Protein AF-A0A158QL94-F1 (afdb_monomer)

Structure (mmCIF, N/CA/C/O backbone):
data_AF-A0A158QL94-F1
#
_entry.id   AF-A0A158QL94-F1
#
loop_
_atom_site.group_PDB
_atom_site.id
_atom_site.type_symbol
_atom_site.label_atom_id
_atom_site.label_alt_id
_atom_site.label_comp_id
_atom_site.label_asym_id
_atom_site.label_entity_id
_atom_site.label_seq_id
_atom_site.pdbx_PDB_ins_code
_atom_site.Cartn_x
_atom_site.Cartn_y
_atom_site.Cartn_z
_atom_site.occupancy
_atom_site.B_iso_or_equiv
_atom_site.auth_seq_id
_atom_site.auth_comp_id
_atom_site.auth_asym_id
_atom_site.auth_atom_id
_atom_site.pdbx_PDB_model_num
ATOM 1 N N . MET A 1 1 ? -14.220 11.923 17.196 1.00 53.62 1 MET A N 1
ATOM 2 C CA . MET A 1 1 ? -12.997 12.332 16.465 1.00 53.62 1 MET A CA 1
ATOM 3 C C . MET A 1 1 ? -13.320 12.423 14.977 1.00 53.62 1 MET A C 1
ATOM 5 O O . MET A 1 1 ? -13.844 11.462 14.425 1.00 53.62 1 MET A O 1
ATOM 9 N N . TYR A 1 2 ? -13.060 13.568 14.342 1.00 79.69 2 TYR A N 1
ATOM 10 C CA . TYR A 1 2 ? -13.378 13.810 12.929 1.00 79.69 2 TYR A CA 1
ATOM 11 C C . TYR A 1 2 ? -12.320 13.171 12.021 1.00 79.69 2 TYR A C 1
ATOM 13 O O . TYR A 1 2 ? -11.285 13.772 11.741 1.00 79.69 2 TYR A O 1
ATOM 21 N N . VAL A 1 3 ? -12.569 11.938 11.565 1.00 85.00 3 VAL A N 1
ATOM 22 C CA . VAL A 1 3 ? -11.619 11.163 10.739 1.00 85.00 3 VAL A CA 1
ATOM 23 C C . VAL A 1 3 ? -11.178 11.929 9.485 1.00 85.00 3 VAL A C 1
ATOM 25 O O . VAL A 1 3 ? -10.010 11.870 9.117 1.00 85.00 3 VAL A O 1
ATOM 28 N N . LEU A 1 4 ? -12.083 12.696 8.866 1.00 87.88 4 LEU A N 1
ATOM 29 C CA . LEU A 1 4 ? -11.767 13.548 7.717 1.00 87.88 4 LEU A CA 1
ATOM 30 C C . LEU A 1 4 ? -10.684 14.579 8.061 1.00 87.88 4 LEU A C 1
ATOM 32 O O . LEU A 1 4 ? -9.652 14.621 7.396 1.00 87.88 4 LEU A O 1
ATOM 36 N N . MET A 1 5 ? -10.885 15.362 9.127 1.00 87.88 5 MET A N 1
ATOM 37 C CA . MET A 1 5 ? -9.920 16.382 9.552 1.00 87.88 5 MET A CA 1
ATOM 38 C C . MET A 1 5 ? -8.583 15.762 9.959 1.00 87.88 5 MET A C 1
ATOM 40 O O . MET A 1 5 ? -7.536 16.310 9.633 1.00 87.88 5 MET A O 1
ATOM 44 N N . ALA A 1 6 ? -8.609 14.600 10.618 1.00 89.44 6 ALA A N 1
ATOM 45 C CA . ALA A 1 6 ? -7.393 13.893 11.009 1.00 89.44 6 ALA A CA 1
ATOM 46 C C . ALA A 1 6 ? -6.550 13.475 9.792 1.00 89.44 6 ALA A C 1
ATOM 48 O O . ALA A 1 6 ? -5.333 13.650 9.801 1.00 89.44 6 ALA A O 1
ATOM 49 N N . ILE A 1 7 ? -7.185 12.968 8.726 1.00 92.06 7 ILE A N 1
ATOM 50 C CA . ILE A 1 7 ? -6.478 12.617 7.487 1.00 92.06 7 ILE A CA 1
ATOM 51 C C . ILE A 1 7 ? -5.924 13.878 6.813 1.00 92.06 7 ILE A C 1
ATOM 53 O O . ILE A 1 7 ? -4.767 13.874 6.396 1.00 92.06 7 ILE A O 1
ATOM 57 N N . SER A 1 8 ? -6.707 14.957 6.729 1.00 91.06 8 SER A N 1
ATOM 58 C CA . SER A 1 8 ? -6.250 16.219 6.129 1.00 91.06 8 SER A CA 1
ATOM 59 C C . SER A 1 8 ? -5.047 16.806 6.869 1.00 91.06 8 SER A C 1
ATOM 61 O O . SER A 1 8 ? -4.041 17.124 6.239 1.00 91.06 8 SER A O 1
ATOM 63 N N . LEU A 1 9 ? -5.103 16.857 8.202 1.00 92.50 9 LEU A N 1
ATOM 64 C CA . LEU A 1 9 ? -3.996 17.332 9.030 1.00 92.50 9 LEU A CA 1
ATOM 65 C C . LEU A 1 9 ? -2.750 16.452 8.863 1.00 92.50 9 LEU A C 1
ATOM 67 O O . LEU A 1 9 ? -1.637 16.961 8.763 1.00 92.50 9 LEU A O 1
ATOM 71 N N . ALA A 1 10 ? -2.914 15.127 8.792 1.00 93.44 10 ALA A N 1
ATOM 72 C CA . ALA A 1 10 ? -1.793 14.225 8.544 1.00 93.44 10 ALA A CA 1
ATOM 73 C C . ALA A 1 10 ? -1.133 14.492 7.180 1.00 93.44 10 ALA A C 1
ATOM 75 O O . ALA A 1 10 ? 0.094 14.551 7.105 1.00 93.44 10 ALA A O 1
ATOM 76 N N . ARG A 1 11 ? -1.924 14.707 6.115 1.00 92.44 11 ARG A N 1
ATOM 77 C CA . ARG A 1 11 ? -1.403 15.057 4.778 1.00 92.44 11 ARG A CA 1
ATOM 78 C C . ARG A 1 11 ? -0.564 16.331 4.814 1.00 92.44 11 ARG A C 1
ATOM 80 O O . ARG A 1 11 ? 0.534 16.337 4.269 1.00 92.44 11 ARG A O 1
ATOM 87 N N . GLU A 1 12 ? -1.047 17.366 5.495 1.00 92.06 12 GLU A N 1
ATOM 88 C CA . GLU A 1 12 ? -0.312 18.621 5.667 1.00 92.06 12 GLU A CA 1
ATOM 89 C C . GLU A 1 12 ? 1.022 18.395 6.391 1.00 92.06 12 GLU A C 1
ATOM 91 O O . GLU A 1 12 ? 2.075 18.833 5.931 1.00 92.06 12 GLU A O 1
ATOM 96 N N . ARG A 1 13 ? 1.019 17.610 7.476 1.00 92.00 13 ARG A N 1
ATOM 97 C CA . ARG A 1 13 ? 2.248 17.279 8.213 1.00 92.00 13 ARG A CA 1
ATOM 98 C C . ARG A 1 13 ? 3.254 16.491 7.385 1.00 92.00 13 ARG A C 1
ATOM 100 O O . ARG A 1 13 ? 4.459 16.634 7.602 1.00 92.00 13 ARG A O 1
ATOM 107 N N . PHE A 1 14 ? 2.795 15.676 6.441 1.00 91.50 14 PHE A N 1
ATOM 108 C CA . PHE A 1 14 ? 3.685 14.945 5.550 1.00 91.50 14 PHE A CA 1
ATOM 109 C C . PHE A 1 14 ? 4.305 15.797 4.436 1.00 91.50 14 PHE A C 1
ATOM 111 O O . PHE A 1 14 ? 5.265 15.342 3.815 1.00 91.50 14 PHE A O 1
ATOM 118 N N . ALA A 1 15 ? 3.819 17.019 4.200 1.00 86.81 15 ALA A N 1
ATOM 119 C CA . ALA A 1 15 ? 4.405 17.938 3.223 1.00 86.81 15 ALA A CA 1
ATOM 120 C C . ALA A 1 15 ? 5.743 18.550 3.686 1.00 86.81 15 ALA A C 1
ATOM 122 O O . ALA A 1 15 ? 6.404 19.236 2.909 1.00 86.81 15 ALA A O 1
ATOM 123 N N . SER A 1 16 ? 6.167 18.296 4.932 1.00 88.50 16 SER A N 1
ATOM 124 C CA . SER A 1 16 ? 7.440 18.807 5.447 1.00 88.50 16 SER A CA 1
ATOM 125 C C . SER A 1 16 ? 8.644 18.282 4.645 1.00 88.50 16 SER A C 1
ATOM 127 O O . SER A 1 16 ? 8.776 17.066 4.465 1.00 88.50 16 SER A O 1
ATOM 129 N N . PRO A 1 17 ? 9.592 19.156 4.251 1.00 84.50 17 PRO A N 1
ATOM 130 C CA . PRO A 1 17 ? 10.808 18.756 3.541 1.00 84.50 17 PRO A CA 1
ATOM 131 C C . PRO A 1 17 ? 11.793 17.967 4.419 1.00 84.50 17 PRO A C 1
ATOM 133 O O . PRO A 1 17 ? 12.737 17.379 3.896 1.00 84.50 17 PRO A O 1
ATOM 136 N N . THR A 1 18 ? 11.584 17.936 5.740 1.00 88.81 18 THR A N 1
ATOM 137 C CA . THR A 1 18 ? 12.420 17.185 6.691 1.00 88.81 18 THR A CA 1
ATOM 138 C C . THR A 1 18 ? 12.155 15.678 6.675 1.00 88.81 18 THR A C 1
ATOM 140 O O . THR A 1 18 ? 12.939 14.906 7.229 1.00 88.81 18 THR A O 1
ATOM 143 N N . HIS A 1 19 ? 11.066 15.229 6.041 1.00 86.94 19 HIS A N 1
ATOM 144 C CA . HIS A 1 19 ? 10.748 13.807 5.939 1.00 86.94 19 HIS A CA 1
ATOM 145 C C . HIS A 1 19 ? 11.663 13.087 4.945 1.00 86.94 19 HIS A C 1
ATOM 147 O O . HIS A 1 19 ? 12.065 13.618 3.908 1.00 86.94 19 HIS A O 1
ATOM 153 N N . ARG A 1 20 ? 11.962 11.815 5.232 1.00 83.31 20 ARG A N 1
ATOM 154 C CA . ARG A 1 20 ? 12.763 10.965 4.340 1.00 83.31 20 ARG A CA 1
ATOM 155 C C . ARG A 1 20 ? 12.054 10.784 2.995 1.00 83.31 20 ARG A C 1
ATOM 157 O O . ARG A 1 20 ? 10.976 10.199 2.943 1.00 83.31 20 ARG A O 1
ATOM 164 N N . ARG A 1 21 ? 12.715 11.171 1.898 1.00 79.06 21 ARG A N 1
ATOM 165 C CA . ARG A 1 21 ? 12.182 11.049 0.523 1.00 79.06 21 ARG A CA 1
ATOM 166 C C . ARG A 1 21 ? 11.806 9.616 0.121 1.00 79.06 21 ARG A C 1
ATOM 168 O O . ARG A 1 21 ? 10.898 9.426 -0.677 1.00 79.06 21 ARG A O 1
ATOM 175 N N . ALA A 1 22 ? 12.508 8.615 0.658 1.00 82.25 22 ALA A N 1
ATOM 176 C CA . ALA A 1 22 ? 12.305 7.197 0.346 1.00 82.25 22 ALA A CA 1
ATOM 177 C C . ALA A 1 22 ? 11.451 6.448 1.390 1.00 82.25 22 ALA A C 1
ATOM 179 O O . ALA A 1 22 ? 11.508 5.223 1.461 1.00 82.25 22 ALA A O 1
ATOM 180 N N . ALA A 1 23 ? 10.673 7.159 2.211 1.00 87.62 23 ALA A N 1
ATOM 181 C CA . ALA A 1 23 ? 9.720 6.556 3.139 1.00 87.62 23 ALA A CA 1
ATOM 182 C C . ALA A 1 23 ? 8.285 6.809 2.669 1.00 87.62 23 ALA A C 1
ATOM 184 O O . ALA A 1 23 ? 7.946 7.905 2.223 1.00 87.62 23 ALA A O 1
ATOM 185 N N . ARG A 1 24 ? 7.422 5.798 2.788 1.00 89.12 24 ARG A N 1
ATOM 186 C CA . ARG A 1 24 ? 5.994 5.957 2.505 1.00 89.12 24 ARG A CA 1
ATOM 187 C C . ARG A 1 24 ? 5.308 6.597 3.697 1.00 89.12 24 ARG A C 1
ATOM 189 O O . ARG A 1 24 ? 5.552 6.240 4.848 1.00 89.12 24 ARG A O 1
ATOM 196 N N . GLN A 1 25 ? 4.410 7.522 3.396 1.00 93.06 25 GLN A N 1
ATOM 197 C CA . GLN A 1 25 ? 3.536 8.138 4.381 1.00 93.06 25 GLN A CA 1
ATOM 198 C C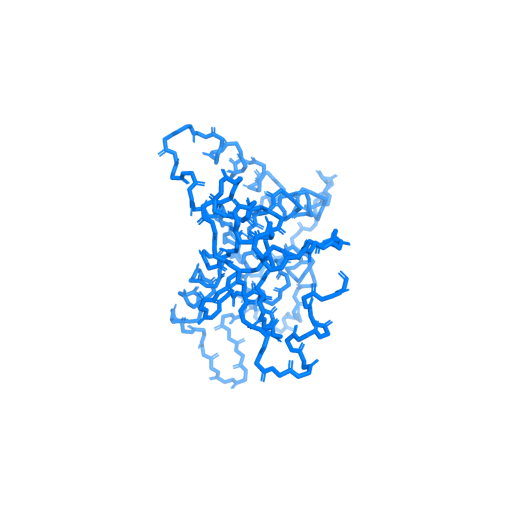 . GLN A 1 25 ? 2.499 7.102 4.824 1.00 93.06 25 GLN A C 1
ATOM 200 O O . GLN A 1 25 ? 1.806 6.514 3.988 1.00 93.06 25 GLN A O 1
ATOM 205 N N . VAL A 1 26 ? 2.397 6.863 6.131 1.00 95.44 26 VAL A N 1
ATOM 206 C CA . VAL A 1 26 ? 1.445 5.901 6.696 1.00 95.44 26 VAL A CA 1
ATOM 207 C C . VAL A 1 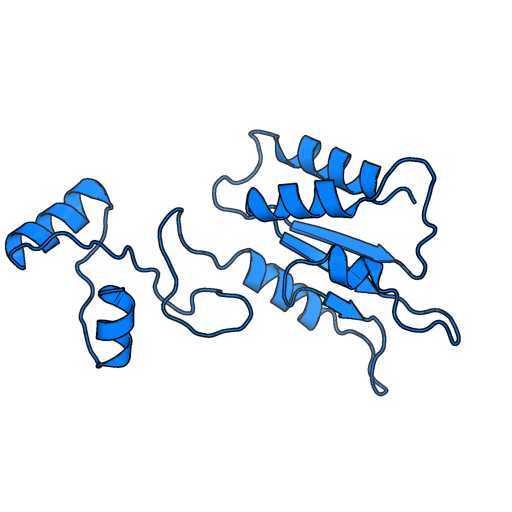26 ? 0.584 6.584 7.749 1.00 95.44 26 VAL A C 1
ATOM 209 O O . VAL A 1 26 ? 1.109 7.192 8.677 1.00 95.44 26 VAL A O 1
ATOM 212 N N . ILE A 1 27 ? -0.735 6.451 7.624 1.00 96.50 27 ILE A N 1
ATOM 213 C CA . ILE A 1 27 ? -1.707 6.882 8.635 1.00 96.50 27 ILE A CA 1
ATOM 214 C C . ILE A 1 27 ? -2.250 5.634 9.325 1.00 96.50 27 ILE A C 1
ATOM 216 O O . ILE A 1 27 ? -2.724 4.716 8.657 1.00 96.50 27 ILE A O 1
ATOM 220 N N . VAL A 1 28 ? -2.211 5.604 10.656 1.00 95.62 28 VAL A N 1
ATOM 221 C CA . VAL A 1 28 ? -2.850 4.556 11.460 1.00 95.62 28 VAL A CA 1
ATOM 222 C C . VAL A 1 28 ? -4.093 5.149 12.114 1.00 95.62 28 VAL A C 1
ATOM 224 O O . VAL A 1 28 ? -3.992 6.059 12.931 1.00 95.62 28 VAL A O 1
ATOM 227 N N . ILE A 1 29 ? -5.269 4.649 11.742 1.00 93.12 29 ILE A N 1
ATOM 228 C CA . ILE A 1 29 ? -6.555 5.066 12.307 1.00 93.12 29 ILE A CA 1
ATOM 229 C C . ILE A 1 29 ? -7.014 3.990 13.282 1.00 93.12 29 ILE A C 1
ATOM 231 O O . ILE A 1 29 ? -7.274 2.854 12.883 1.00 93.12 29 ILE A O 1
ATOM 235 N N . VAL A 1 30 ? -7.149 4.361 14.549 1.00 91.00 30 VAL A N 1
ATOM 236 C CA . VAL A 1 30 ? -7.624 3.477 15.614 1.00 91.00 30 VAL A CA 1
ATOM 237 C C . VAL A 1 30 ? -8.987 3.963 16.082 1.00 91.00 30 VAL A C 1
ATOM 239 O O . VAL A 1 30 ? -9.157 5.154 16.336 1.00 91.00 30 VAL A O 1
ATOM 242 N N . GLY A 1 31 ? -9.970 3.070 16.192 1.00 87.38 31 GLY A N 1
ATOM 243 C CA . GLY A 1 31 ? -11.277 3.467 16.710 1.00 87.38 31 GLY A CA 1
ATOM 244 C C . GLY A 1 31 ? -12.217 2.311 17.012 1.00 87.38 31 GLY A C 1
ATOM 245 O O . GLY A 1 31 ? -12.102 1.229 16.438 1.00 87.38 31 GLY A O 1
ATOM 246 N N . SER A 1 32 ? -13.150 2.558 17.931 1.00 81.44 32 SER A N 1
ATOM 247 C CA . SER A 1 32 ? -14.150 1.592 18.395 1.00 81.44 32 SER A CA 1
ATOM 248 C C . SER A 1 32 ? -15.540 1.787 17.803 1.00 81.44 32 SER A C 1
ATOM 250 O O . SER A 1 32 ? -16.321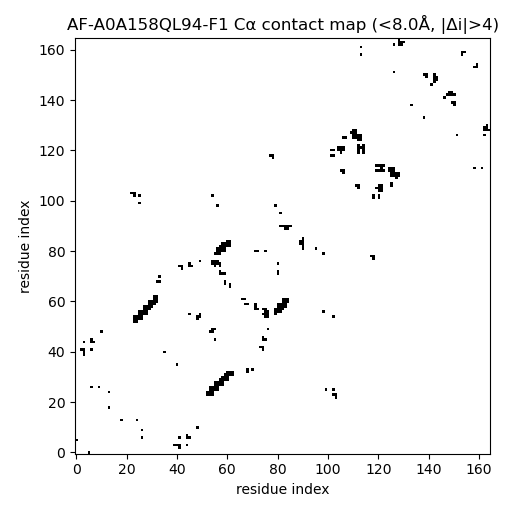 0.841 17.749 1.00 81.44 32 SER A O 1
ATOM 252 N N . THR A 1 33 ? -15.844 3.001 17.351 1.00 76.69 33 THR A N 1
ATOM 253 C CA . THR A 1 33 ? -17.114 3.403 16.744 1.00 76.69 33 THR A CA 1
ATOM 254 C C . THR A 1 33 ? -16.853 4.409 15.624 1.00 76.69 33 THR A C 1
ATOM 256 O O . THR A 1 33 ? -15.772 4.996 15.522 1.00 76.69 33 THR A O 1
ATOM 259 N N . TYR A 1 34 ? -17.841 4.602 14.751 1.00 73.88 34 TYR A N 1
ATOM 260 C CA . TYR A 1 34 ? -17.829 5.666 13.753 1.00 73.88 34 TYR A CA 1
ATOM 261 C C . TYR A 1 34 ? -19.166 6.393 13.789 1.00 73.88 34 TYR A C 1
ATOM 263 O O . TYR A 1 34 ? -20.204 5.793 13.519 1.00 73.88 34 TYR A O 1
ATOM 271 N N . ALA A 1 35 ? -19.123 7.682 14.110 1.00 68.56 35 ALA A N 1
ATOM 272 C CA . ALA A 1 35 ? -20.256 8.576 13.951 1.00 68.56 35 ALA A CA 1
ATOM 273 C C . ALA A 1 35 ? -20.098 9.298 12.611 1.00 68.56 35 ALA A C 1
ATOM 275 O O . ALA A 1 35 ? -19.145 10.059 12.423 1.00 68.56 35 ALA A O 1
ATOM 276 N N . GLN A 1 36 ? -21.005 9.027 11.672 1.00 65.50 36 GLN A N 1
ATOM 277 C CA . GLN A 1 36 ? -21.069 9.788 10.432 1.00 65.50 36 GLN A CA 1
ATOM 278 C C . GLN A 1 36 ? -21.524 11.207 10.770 1.00 65.50 36 GLN A C 1
ATOM 280 O O . GLN A 1 36 ? -22.534 11.392 11.443 1.00 65.50 36 GLN A O 1
ATOM 285 N N . THR A 1 37 ? -20.758 12.203 10.339 1.00 63.97 37 THR A N 1
ATOM 286 C CA . THR A 1 37 ? -21.086 13.609 10.574 1.00 63.97 37 THR A CA 1
ATOM 287 C C . THR A 1 37 ? -21.575 14.258 9.283 1.00 63.97 37 THR A C 1
ATOM 289 O O . THR A 1 37 ? -21.329 13.761 8.184 1.00 63.97 37 THR A O 1
ATOM 292 N N . VAL A 1 38 ? -22.243 15.405 9.421 1.00 58.66 38 VAL A N 1
ATOM 293 C CA . VAL A 1 38 ? -22.729 16.230 8.299 1.00 58.66 38 VAL A CA 1
ATOM 294 C C . VAL A 1 38 ? -21.567 16.820 7.471 1.00 58.66 38 VAL A C 1
ATOM 296 O O . VAL A 1 38 ? -21.745 17.204 6.322 1.00 58.66 38 VAL A O 1
ATOM 299 N N . TYR A 1 39 ? -20.344 16.826 8.016 1.00 57.38 39 TYR A N 1
ATOM 300 C CA . TYR A 1 39 ? -19.150 17.486 7.464 1.00 57.38 39 TYR A CA 1
ATOM 301 C C . TYR A 1 39 ? -18.386 16.689 6.384 1.00 57.38 39 TYR A C 1
ATOM 303 O O . TYR A 1 39 ? -17.257 17.038 6.039 1.00 57.38 39 TYR A O 1
ATOM 311 N N . GLY A 1 40 ? -18.995 15.646 5.817 1.00 62.69 40 GLY A N 1
ATOM 312 C CA . GLY A 1 40 ? -18.486 14.958 4.628 1.00 62.69 40 GLY A CA 1
ATOM 313 C C . GLY A 1 40 ? -17.869 13.580 4.880 1.00 62.69 40 GLY A C 1
ATOM 314 O O . GLY A 1 40 ? -17.412 13.232 5.969 1.00 62.69 40 GLY A O 1
ATOM 315 N N . GLU A 1 41 ? -17.880 12.769 3.822 1.00 78.56 41 GLU A N 1
ATOM 316 C CA . GLU A 1 41 ? -17.444 11.369 3.821 1.00 78.56 41 GLU A CA 1
ATOM 317 C 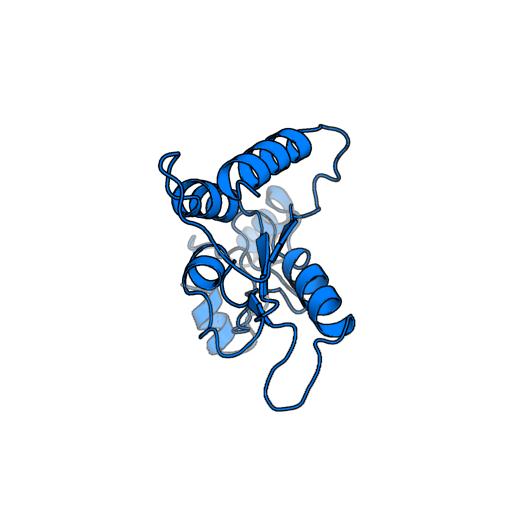C . GLU A 1 41 ? -15.889 11.301 3.750 1.00 78.56 41 GLU A C 1
ATOM 319 O O . GLU A 1 41 ? -15.300 11.714 2.740 1.00 78.56 41 GLU A O 1
ATOM 324 N N . PRO A 1 42 ? -15.179 10.789 4.785 1.00 87.44 42 PRO A N 1
ATOM 325 C CA . PRO A 1 42 ? -13.708 10.717 4.817 1.00 87.44 42 PRO A CA 1
ATOM 326 C C . PRO A 1 42 ? -13.084 9.835 3.714 1.00 87.44 42 PRO A C 1
ATOM 328 O O . PRO A 1 42 ? -11.882 9.899 3.452 1.00 87.44 42 PRO A O 1
ATOM 331 N N . THR A 1 43 ? -13.884 9.012 3.046 1.00 89.50 43 THR A N 1
ATOM 332 C CA . THR A 1 43 ? -13.514 8.106 1.961 1.00 89.50 43 THR A CA 1
ATOM 333 C C . THR A 1 43 ? -12.890 8.821 0.785 1.00 89.50 43 THR A C 1
ATOM 335 O O . THR A 1 43 ? -12.005 8.227 0.164 1.00 89.50 43 THR A O 1
ATOM 338 N N . ARG A 1 44 ? -13.331 10.036 0.435 1.00 90.06 44 ARG A N 1
ATOM 339 C CA . ARG A 1 44 ? -12.749 10.749 -0.712 1.00 90.06 44 ARG A CA 1
ATOM 340 C C . ARG A 1 44 ? -11.291 11.096 -0.427 1.00 90.06 44 ARG A C 1
ATOM 342 O O . ARG A 1 44 ? -10.406 10.668 -1.162 1.00 90.06 44 ARG A O 1
ATOM 349 N N . VAL A 1 45 ? -11.044 11.745 0.709 1.00 91.62 45 VAL A N 1
ATOM 350 C CA . VAL A 1 45 ? -9.696 12.139 1.149 1.00 91.62 45 VAL A CA 1
ATOM 351 C C . VAL A 1 45 ? -8.809 10.908 1.377 1.00 91.62 45 VAL A C 1
ATOM 353 O O . VAL A 1 45 ? -7.649 10.893 0.972 1.00 91.62 45 VAL A O 1
ATOM 356 N N . ALA A 1 46 ? -9.354 9.827 1.945 1.00 94.12 46 ALA A N 1
ATOM 357 C CA . ALA A 1 46 ? -8.632 8.563 2.087 1.00 94.12 46 ALA A CA 1
ATOM 358 C C . ALA A 1 46 ? -8.273 7.921 0.733 1.00 94.12 46 ALA A C 1
ATOM 360 O O . ALA A 1 46 ? -7.228 7.287 0.594 1.00 94.12 46 ALA A O 1
ATOM 361 N N . LYS A 1 47 ? -9.139 8.033 -0.282 1.00 93.44 47 LYS A N 1
ATOM 362 C CA . LYS A 1 47 ? -8.857 7.539 -1.638 1.00 93.44 47 LYS A CA 1
ATOM 363 C C . LYS A 1 47 ? -7.757 8.361 -2.307 1.00 93.44 47 LYS A C 1
ATOM 365 O O . LYS A 1 47 ? -6.847 7.757 -2.859 1.00 93.44 47 LYS A O 1
ATOM 370 N N . GLU A 1 48 ? -7.812 9.685 -2.206 1.00 93.12 48 GLU A N 1
ATOM 371 C CA . GLU A 1 48 ? -6.767 10.581 -2.717 1.00 93.12 48 GLU A CA 1
ATOM 372 C C . GLU A 1 48 ? -5.411 10.287 -2.069 1.00 93.12 48 GLU A C 1
ATOM 374 O O . GLU A 1 48 ? -4.452 10.003 -2.773 1.00 93.12 48 GLU A O 1
ATOM 379 N N . PHE A 1 49 ? -5.346 10.224 -0.734 1.00 94.25 49 PHE A N 1
ATOM 380 C CA . PHE A 1 49 ? -4.099 9.918 -0.028 1.00 94.25 49 PHE A CA 1
ATOM 381 C C . PHE A 1 49 ? -3.486 8.573 -0.457 1.00 94.25 49 PHE A C 1
ATOM 383 O O . PHE A 1 49 ? -2.272 8.456 -0.610 1.00 94.25 49 PHE A O 1
ATOM 390 N N . ARG A 1 50 ? -4.321 7.553 -0.702 1.00 93.00 50 ARG A N 1
ATOM 391 C CA . ARG A 1 50 ? -3.864 6.261 -1.241 1.00 93.00 50 ARG A CA 1
ATOM 392 C C . ARG A 1 50 ? -3.396 6.361 -2.693 1.00 93.00 50 ARG A C 1
ATOM 394 O O . ARG A 1 50 ? -2.423 5.705 -3.051 1.00 93.00 50 ARG A O 1
ATOM 401 N N . ALA A 1 51 ? -4.066 7.161 -3.522 1.00 89.81 51 ALA A N 1
ATOM 402 C CA . ALA A 1 51 ? -3.681 7.386 -4.916 1.00 89.81 51 ALA A CA 1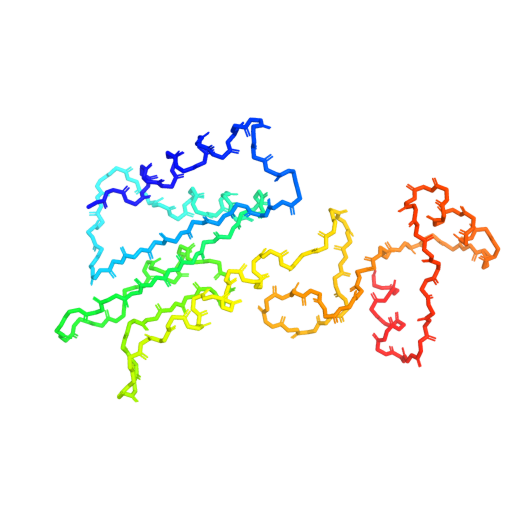
ATOM 403 C C . ALA A 1 51 ? -2.340 8.132 -5.033 1.00 89.81 51 ALA A C 1
ATOM 405 O O . ALA A 1 51 ? -1.525 7.785 -5.887 1.00 89.81 51 ALA A O 1
ATOM 406 N N . ASP A 1 52 ? -2.064 9.050 -4.104 1.00 89.31 52 ASP A N 1
ATOM 407 C CA . ASP A 1 52 ? -0.762 9.720 -3.944 1.00 89.31 52 ASP A CA 1
ATOM 408 C C . ASP A 1 52 ? 0.331 8.755 -3.437 1.00 89.31 52 ASP A C 1
ATOM 410 O O . ASP A 1 52 ? 1.519 9.079 -3.379 1.00 89.31 52 ASP A O 1
ATOM 414 N N . GLY A 1 53 ? -0.062 7.524 -3.100 1.00 88.25 53 GLY A N 1
ATOM 415 C CA . GLY A 1 53 ? 0.820 6.452 -2.683 1.00 88.25 53 GLY A CA 1
ATOM 416 C C . GLY A 1 53 ? 1.081 6.408 -1.180 1.00 88.25 53 GLY A C 1
ATOM 417 O O . GLY A 1 53 ? 2.054 5.780 -0.760 1.00 88.25 53 GLY A O 1
ATOM 418 N N . GLY A 1 54 ? 0.245 7.061 -0.374 1.00 92.62 54 GLY A N 1
ATOM 419 C CA . GLY A 1 54 ? 0.175 6.847 1.065 1.00 92.62 54 GLY A CA 1
ATOM 420 C C . GLY A 1 54 ? -0.504 5.520 1.420 1.00 92.62 54 GLY A C 1
ATOM 421 O O . GLY A 1 54 ? -1.240 4.935 0.626 1.00 92.62 54 GLY A O 1
ATOM 422 N N . THR A 1 55 ? -0.266 5.027 2.634 1.00 95.56 55 THR A N 1
ATOM 423 C CA . THR A 1 55 ? -0.917 3.817 3.164 1.00 95.56 55 THR A CA 1
ATOM 424 C C . THR A 1 55 ? -1.760 4.160 4.384 1.00 95.56 55 THR A C 1
ATOM 426 O O . THR A 1 55 ? -1.307 4.849 5.291 1.00 95.56 55 THR A O 1
ATOM 429 N N . ILE A 1 56 ? -2.987 3.653 4.438 1.00 96.94 56 ILE A N 1
ATOM 430 C CA . ILE A 1 56 ? -3.871 3.786 5.602 1.00 96.94 56 ILE A CA 1
ATOM 431 C C . ILE A 1 56 ? -4.035 2.417 6.244 1.00 96.94 56 ILE A C 1
ATOM 433 O O . ILE A 1 56 ? -4.587 1.502 5.630 1.00 96.94 56 ILE A O 1
ATOM 437 N N . ILE A 1 57 ? -3.588 2.303 7.488 1.00 96.56 57 ILE A N 1
ATOM 438 C CA . ILE A 1 57 ? -3.840 1.162 8.358 1.00 96.56 57 ILE A CA 1
ATOM 439 C C . ILE A 1 57 ? -5.026 1.510 9.243 1.00 96.56 57 ILE A C 1
ATOM 441 O O . ILE A 1 57 ? -5.087 2.595 9.812 1.00 96.56 57 ILE A O 1
ATOM 445 N N . THR A 1 58 ? -5.968 0.587 9.375 1.00 94.56 58 THR A N 1
ATOM 446 C CA . THR A 1 58 ? -7.082 0.739 10.318 1.00 94.56 58 THR A CA 1
ATOM 447 C C . THR A 1 58 ? -7.005 -0.329 11.390 1.00 94.56 58 THR A C 1
ATOM 449 O O . THR A 1 58 ? -6.682 -1.476 11.081 1.00 94.56 58 THR A O 1
ATOM 452 N N . ILE A 1 59 ? -7.300 0.039 12.634 1.00 93.00 59 ILE A N 1
ATOM 453 C CA . ILE A 1 59 ? -7.415 -0.886 13.758 1.00 93.00 59 ILE A CA 1
ATOM 454 C C . ILE A 1 59 ? -8.781 -0.677 14.407 1.00 93.00 59 ILE A C 1
ATOM 456 O O . ILE A 1 59 ? -9.022 0.331 15.071 1.00 93.00 59 ILE A O 1
ATOM 460 N N . GLU A 1 60 ? -9.683 -1.630 14.187 1.00 89.62 60 GLU A N 1
ATOM 461 C CA . GLU A 1 60 ? -11.017 -1.604 14.787 1.00 89.62 60 GLU A CA 1
ATOM 462 C C . GLU A 1 60 ? -10.968 -2.186 16.206 1.00 89.62 60 GLU A C 1
ATOM 464 O O . GLU A 1 60 ? -10.520 -3.316 16.399 1.00 89.62 60 GLU A O 1
ATOM 469 N N . TYR A 1 61 ? -11.476 -1.442 17.185 1.00 85.75 61 TYR A N 1
ATOM 470 C CA . TYR A 1 61 ? -11.636 -1.862 18.580 1.00 85.75 61 TYR A CA 1
ATOM 471 C C . TYR A 1 61 ? -13.126 -2.063 18.894 1.00 85.75 61 TYR A C 1
ATOM 473 O O . TYR A 1 61 ? -13.726 -1.203 19.534 1.00 85.75 61 TYR A O 1
ATOM 481 N N . PRO A 1 62 ? -13.768 -3.147 18.422 1.00 75.31 62 PRO A N 1
ATOM 482 C CA . PRO A 1 62 ? -15.199 -3.336 18.637 1.00 75.31 62 PRO A CA 1
ATOM 483 C C . PRO A 1 62 ? -15.519 -3.352 20.139 1.00 75.31 62 PRO A C 1
ATOM 485 O O . PRO A 1 62 ? -14.909 -4.105 20.896 1.00 75.31 62 PRO A O 1
ATOM 488 N N . GLN A 1 63 ? -16.460 -2.507 20.564 1.00 68.06 63 GLN A N 1
ATOM 489 C CA . GLN A 1 63 ? -17.020 -2.517 21.916 1.00 68.06 63 GLN A CA 1
ATOM 490 C C . GLN A 1 63 ? -18.396 -3.198 21.874 1.00 68.06 63 GLN A C 1
ATOM 492 O O . GLN A 1 63 ? -19.255 -2.813 21.081 1.00 68.06 63 GLN A O 1
ATOM 497 N N . GLY A 1 64 ? -18.609 -4.217 22.713 1.00 65.25 64 GLY A N 1
ATOM 498 C CA . GLY A 1 64 ? -19.887 -4.934 22.818 1.00 65.25 64 GLY A CA 1
ATOM 499 C C . GLY A 1 64 ? -20.249 -5.787 21.589 1.00 65.25 64 GLY A C 1
ATOM 500 O O . GLY A 1 64 ? -19.380 -6.337 20.917 1.00 65.25 64 GLY A O 1
ATOM 501 N N . THR A 1 65 ? -21.547 -5.905 21.288 1.00 56.66 65 THR A N 1
ATOM 502 C CA . THR A 1 65 ? -22.108 -6.683 20.159 1.00 56.66 65 THR A CA 1
ATOM 503 C C . THR A 1 65 ? -22.025 -5.968 18.804 1.00 56.66 65 THR A C 1
ATOM 505 O O . THR A 1 65 ? -22.552 -6.465 17.803 1.00 56.66 65 THR A O 1
ATOM 508 N N . VAL A 1 66 ? -21.378 -4.798 18.743 1.00 56.03 66 VAL A N 1
ATOM 509 C CA . VAL A 1 66 ? -21.324 -3.967 17.536 1.00 56.03 66 VAL A CA 1
ATOM 510 C C . VAL A 1 66 ? -20.624 -4.723 16.406 1.00 56.03 66 VAL A C 1
ATOM 512 O O . VAL A 1 66 ? -19.430 -5.031 16.451 1.00 56.03 66 VAL A O 1
ATOM 515 N N . LYS A 1 67 ? -21.400 -5.016 15.357 1.00 61.59 67 LYS A N 1
ATOM 516 C CA . LYS A 1 67 ? -20.916 -5.605 14.107 1.00 61.59 67 LYS A CA 1
ATOM 517 C C . LYS A 1 67 ? -19.869 -4.678 13.479 1.00 61.59 67 LYS A C 1
ATOM 519 O O . LYS A 1 67 ? -20.032 -3.462 13.477 1.00 61.59 67 LYS A O 1
ATOM 524 N N . ARG A 1 68 ? -18.807 -5.293 12.940 1.00 63.81 68 ARG A N 1
ATOM 525 C CA . ARG A 1 68 ? -17.691 -4.668 12.196 1.00 63.81 68 ARG A CA 1
ATOM 526 C C . ARG A 1 68 ? -18.117 -3.395 11.474 1.00 63.81 68 ARG A C 1
ATOM 528 O O . ARG A 1 68 ? -19.089 -3.415 10.723 1.00 63.81 68 ARG A O 1
ATOM 535 N N . ILE A 1 69 ? -17.342 -2.331 11.632 1.00 72.25 69 ILE A N 1
ATOM 536 C CA . ILE A 1 69 ? -17.727 -1.006 11.154 1.00 72.25 69 ILE A CA 1
ATOM 537 C C . ILE A 1 69 ? -17.304 -0.872 9.680 1.00 72.25 69 ILE A C 1
ATOM 539 O O . ILE A 1 69 ? -16.106 -0.765 9.392 1.00 72.25 69 ILE A O 1
ATOM 543 N N . PRO A 1 70 ? -18.245 -0.843 8.712 1.00 80.38 70 PRO A N 1
ATOM 544 C CA . PRO A 1 70 ? -17.908 -0.935 7.288 1.00 80.38 70 PRO A CA 1
ATOM 545 C C . PRO A 1 70 ? -17.000 0.193 6.784 1.00 80.38 70 PRO A C 1
ATOM 547 O O . PRO A 1 70 ? -16.239 -0.003 5.835 1.00 80.38 70 PRO A O 1
ATOM 550 N N . ILE A 1 71 ? -17.047 1.365 7.423 1.00 85.50 71 ILE A N 1
ATOM 551 C CA . ILE A 1 71 ? -16.250 2.530 7.031 1.00 85.50 71 ILE A CA 1
ATOM 552 C C . ILE A 1 71 ? -14.741 2.296 7.183 1.00 85.50 71 ILE A C 1
ATOM 554 O O . ILE A 1 71 ? -13.989 2.695 6.299 1.00 85.50 71 ILE A O 1
ATOM 558 N N . PHE A 1 72 ? -14.273 1.564 8.203 1.00 88.00 72 PHE A N 1
ATOM 559 C CA . PHE A 1 72 ? -12.839 1.294 8.374 1.00 88.00 72 PHE A CA 1
ATOM 560 C C . PHE A 1 72 ? -12.299 0.469 7.205 1.00 88.00 72 PHE A C 1
ATOM 562 O O . PHE A 1 72 ? -11.217 0.750 6.697 1.00 88.00 72 PHE A O 1
ATOM 569 N N . LYS A 1 73 ? -13.095 -0.470 6.676 1.00 88.94 73 LYS A N 1
ATOM 570 C CA . LYS A 1 73 ? -12.746 -1.200 5.449 1.00 88.94 73 LYS A CA 1
ATOM 571 C C . LYS A 1 73 ? -12.624 -0.272 4.236 1.00 88.94 73 LYS A C 1
ATOM 573 O O . LYS A 1 73 ? -11.749 -0.497 3.406 1.00 88.94 73 LYS A O 1
ATOM 578 N N . LYS A 1 74 ? -13.484 0.744 4.115 1.00 90.75 74 LYS A N 1
ATOM 579 C CA . LYS A 1 74 ? -13.444 1.704 2.997 1.00 90.75 74 LYS A CA 1
ATOM 580 C C . LYS A 1 74 ? -12.239 2.651 3.084 1.00 90.75 74 LYS A C 1
ATOM 582 O O . LYS A 1 74 ? -11.658 2.992 2.050 1.00 90.75 74 LYS A O 1
ATOM 587 N N . LEU A 1 75 ? -11.862 3.043 4.302 1.00 92.75 75 LEU A N 1
ATOM 588 C CA . LEU A 1 75 ? -10.726 3.928 4.576 1.00 92.75 75 LEU A CA 1
ATOM 589 C C . LEU A 1 75 ? -9.377 3.224 4.415 1.00 92.75 75 LEU A C 1
ATOM 591 O O . LEU A 1 75 ? -8.449 3.798 3.847 1.00 92.75 75 LEU A O 1
ATOM 595 N N . ALA A 1 76 ? -9.269 1.986 4.898 1.00 94.50 76 ALA A N 1
ATOM 596 C CA . ALA A 1 76 ? -8.027 1.227 4.871 1.00 94.50 76 ALA A CA 1
ATOM 597 C C . ALA A 1 76 ? -7.480 1.061 3.452 1.00 94.50 76 ALA A C 1
ATOM 599 O O . ALA A 1 76 ? -8.217 0.909 2.474 1.00 94.50 76 ALA A O 1
ATOM 600 N N . SER A 1 77 ? -6.159 1.007 3.333 1.00 94.88 77 SER A N 1
ATOM 601 C CA . SER A 1 77 ? -5.536 0.462 2.129 1.00 94.88 77 SER A CA 1
ATOM 602 C C . SER A 1 77 ? -5.879 -1.027 1.987 1.00 94.88 77 SER A C 1
ATOM 604 O O . SER A 1 77 ? -6.112 -1.701 2.999 1.00 94.88 77 SER A O 1
ATOM 606 N N . PRO A 1 78 ? -5.941 -1.565 0.756 1.00 92.31 78 PRO A N 1
ATOM 607 C CA . PRO A 1 78 ? -6.232 -2.980 0.543 1.00 92.31 78 PRO A CA 1
ATOM 608 C C . PRO A 1 78 ? -5.317 -3.869 1.395 1.00 92.31 78 PRO A C 1
ATOM 610 O O . PRO A 1 78 ? -4.104 -3.733 1.338 1.00 92.31 78 PRO A O 1
ATOM 613 N N . ASN A 1 79 ? -5.891 -4.771 2.196 1.00 92.81 79 ASN A N 1
ATOM 614 C CA . ASN A 1 79 ? -5.157 -5.671 3.104 1.00 92.81 79 ASN A CA 1
ATOM 615 C C . ASN A 1 79 ? -4.442 -5.010 4.307 1.00 92.81 79 ASN A C 1
ATOM 617 O O . ASN A 1 79 ? -3.676 -5.687 4.993 1.00 92.81 79 ASN A O 1
ATOM 621 N N . TYR A 1 80 ? -4.751 -3.746 4.628 1.00 95.06 80 TYR A N 1
ATOM 622 C CA . TYR A 1 80 ? -4.227 -3.010 5.796 1.00 95.06 80 TYR A CA 1
ATOM 623 C C . TYR A 1 80 ? -5.276 -2.777 6.900 1.00 95.06 80 TYR A C 1
ATOM 625 O O . TYR A 1 80 ? -5.258 -1.775 7.615 1.00 95.06 80 TYR A O 1
ATOM 633 N N . ARG A 1 81 ? -6.230 -3.699 7.037 1.00 93.06 81 ARG A N 1
ATOM 634 C CA . ARG A 1 81 ? -7.269 -3.644 8.073 1.00 93.06 81 ARG A CA 1
ATOM 635 C C . ARG A 1 81 ? -6.984 -4.660 9.168 1.00 93.06 81 ARG A C 1
ATOM 637 O O . ARG A 1 81 ? -6.940 -5.860 8.897 1.00 93.06 81 ARG A O 1
ATOM 644 N N . LEU A 1 82 ? -6.859 -4.170 10.391 1.00 92.69 82 LEU A N 1
ATOM 645 C CA . LEU A 1 82 ? -6.688 -4.939 11.614 1.00 92.69 82 LEU A CA 1
ATOM 646 C C . LEU A 1 82 ? -7.924 -4.787 12.499 1.00 92.69 82 LEU A C 1
ATOM 648 O O . LEU A 1 82 ? -8.701 -3.840 12.383 1.00 92.69 82 LEU A O 1
ATOM 652 N N . VAL A 1 83 ? -8.104 -5.751 13.390 1.00 89.56 83 VAL A N 1
ATOM 653 C CA . VAL A 1 83 ? -9.133 -5.722 14.428 1.00 89.56 83 VAL A CA 1
ATOM 654 C C . VAL A 1 83 ? -8.459 -6.117 15.737 1.00 89.56 83 VAL A C 1
ATOM 656 O O . VAL A 1 83 ? -7.633 -7.026 15.733 1.00 89.56 83 VAL A O 1
ATOM 659 N N . ASN A 1 84 ? 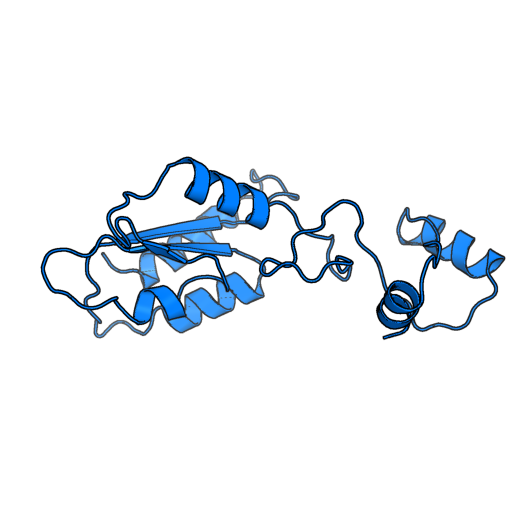-8.774 -5.427 16.831 1.00 86.62 84 ASN A N 1
ATOM 660 C CA . ASN A 1 84 ? -8.115 -5.619 18.123 1.00 86.62 84 ASN A CA 1
ATOM 661 C C . ASN A 1 84 ? -8.396 -6.994 18.740 1.00 86.62 84 ASN A C 1
ATOM 663 O O . ASN A 1 84 ? -7.606 -7.501 19.529 1.00 86.62 84 ASN A O 1
ATOM 667 N N . TYR A 1 85 ? -9.529 -7.593 18.387 1.00 84.50 85 TYR A N 1
ATOM 668 C CA . TYR A 1 85 ? -9.901 -8.919 18.841 1.00 84.50 85 TYR A CA 1
ATOM 669 C C . TYR A 1 85 ? -10.626 -9.667 17.727 1.00 84.50 85 TYR A C 1
ATOM 671 O O . TYR A 1 85 ? -11.545 -9.130 17.098 1.00 84.50 85 TYR A O 1
ATOM 679 N N . ARG A 1 86 ? -10.193 -10.896 17.451 1.00 78.06 86 ARG A N 1
ATOM 680 C CA . ARG A 1 86 ? -10.805 -11.779 16.456 1.00 78.06 86 ARG A CA 1
ATOM 681 C C . ARG A 1 86 ? -10.591 -13.230 16.851 1.00 78.06 86 ARG A C 1
ATOM 683 O O . ARG A 1 86 ? -9.471 -13.609 17.169 1.00 78.06 86 ARG A O 1
ATOM 690 N N . ASP A 1 87 ? -11.653 -14.029 16.762 1.00 78.06 87 ASP A N 1
ATOM 691 C CA . ASP A 1 87 ? -11.606 -15.490 16.897 1.00 78.06 87 ASP A CA 1
ATOM 692 C C . ASP A 1 87 ? -10.844 -15.943 18.161 1.00 78.06 87 ASP A C 1
ATOM 694 O O . ASP A 1 87 ? -9.958 -16.794 18.108 1.00 78.06 87 ASP A O 1
ATOM 698 N N . GLY A 1 88 ? -11.127 -15.302 19.301 1.00 76.25 88 GLY A N 1
ATOM 699 C CA . GLY A 1 88 ? -10.489 -15.629 20.581 1.00 76.25 88 GLY A CA 1
ATOM 700 C C . GLY A 1 88 ? -9.128 -14.966 20.832 1.00 76.25 88 GLY A C 1
ATOM 701 O O . GLY A 1 88 ? -8.571 -15.124 21.915 1.00 76.25 88 GLY A O 1
ATOM 702 N N . LYS A 1 89 ? -8.569 -14.232 19.860 1.00 82.81 89 LYS A N 1
ATOM 703 C CA . LYS A 1 89 ? -7.193 -13.711 19.905 1.00 82.81 89 LYS A CA 1
ATOM 704 C C . LYS A 1 89 ? -7.150 -12.187 19.879 1.00 82.81 89 LYS A C 1
ATOM 706 O O . LYS A 1 89 ? -7.822 -11.549 19.068 1.00 82.81 89 LYS A O 1
ATOM 711 N N . GLN A 1 90 ? -6.313 -11.618 20.745 1.00 88.38 90 GLN A N 1
ATOM 712 C CA . GLN A 1 90 ? -5.973 -10.196 20.727 1.00 88.38 90 GLN A CA 1
ATOM 713 C C . GLN A 1 90 ? -4.987 -9.876 19.598 1.00 88.38 90 GLN A C 1
ATOM 715 O O . GLN A 1 90 ? -4.142 -10.700 19.239 1.00 88.38 90 GLN A O 1
ATOM 720 N N . LEU A 1 91 ? -5.085 -8.658 19.065 1.00 89.75 91 LEU A N 1
ATOM 721 C CA . LEU A 1 91 ? -4.144 -8.117 18.095 1.00 89.75 91 LEU A CA 1
ATOM 722 C C . LEU A 1 91 ? -2.745 -8.072 18.700 1.00 89.75 91 LEU A C 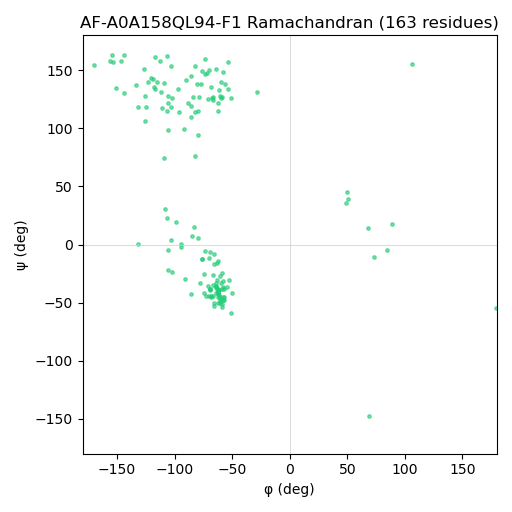1
ATOM 724 O O . LEU A 1 91 ? -2.518 -7.456 19.741 1.00 89.75 91 LEU A O 1
ATOM 728 N N . ARG A 1 92 ? -1.779 -8.671 18.008 1.00 91.31 92 ARG A N 1
ATOM 729 C CA . ARG A 1 92 ? -0.379 -8.615 18.434 1.00 91.31 92 ARG A CA 1
ATOM 730 C C . ARG A 1 92 ? 0.305 -7.408 17.813 1.00 91.31 92 ARG A C 1
ATOM 732 O O . ARG A 1 92 ? 0.141 -7.136 16.624 1.00 91.31 92 ARG A O 1
ATOM 739 N N . ALA A 1 93 ? 1.185 -6.751 18.571 1.00 90.81 93 ALA A N 1
ATOM 740 C CA . ALA A 1 93 ? 2.009 -5.647 18.065 1.00 90.81 93 ALA A CA 1
ATOM 741 C C . ALA A 1 93 ? 2.792 -6.025 16.788 1.00 90.81 93 ALA A C 1
ATOM 743 O O . ALA A 1 93 ? 3.010 -5.194 15.905 1.00 90.81 93 ALA A O 1
ATOM 744 N N . GLN A 1 94 ? 3.158 -7.306 16.650 1.00 94.25 94 GLN A N 1
ATOM 745 C CA . GLN A 1 94 ? 3.819 -7.840 15.460 1.00 94.25 94 GLN A CA 1
ATOM 746 C C . GLN A 1 94 ? 2.991 -7.682 14.176 1.00 94.25 94 GLN A C 1
ATOM 748 O O . GLN A 1 94 ? 3.580 -7.481 13.118 1.00 94.25 94 GLN A O 1
ATOM 753 N N . GLU A 1 95 ? 1.661 -7.741 14.243 1.00 93.56 95 GLU A N 1
ATOM 754 C CA . GLU A 1 95 ? 0.797 -7.615 13.063 1.00 93.56 95 GLU A CA 1
ATOM 755 C C . GLU A 1 95 ? 0.809 -6.182 12.523 1.00 93.56 95 GLU A C 1
ATOM 757 O O . GLU A 1 95 ? 0.996 -5.973 11.323 1.00 93.56 95 GLU A O 1
ATOM 762 N N . LEU A 1 96 ? 0.717 -5.183 13.409 1.00 94.75 96 LEU A N 1
ATOM 763 C CA . LEU A 1 96 ? 0.883 -3.778 13.031 1.00 94.75 96 LEU A CA 1
ATOM 764 C C . LEU A 1 96 ? 2.294 -3.514 12.494 1.00 94.75 96 LEU A C 1
ATOM 766 O O . LEU A 1 96 ? 2.444 -2.897 11.439 1.00 94.75 96 LEU A O 1
ATOM 770 N N . ARG A 1 97 ? 3.327 -4.032 13.174 1.00 95.19 97 ARG A N 1
ATOM 771 C CA . ARG A 1 97 ? 4.721 -3.918 12.719 1.00 95.19 97 ARG A CA 1
ATOM 772 C C . ARG A 1 97 ? 4.896 -4.496 11.315 1.00 95.19 97 ARG A C 1
ATOM 774 O O . ARG A 1 97 ? 5.506 -3.856 10.467 1.00 95.19 97 ARG A O 1
ATOM 781 N N . GLN A 1 98 ? 4.325 -5.668 11.045 1.00 94.25 98 GLN A N 1
ATOM 782 C CA . GLN A 1 98 ? 4.400 -6.301 9.732 1.00 94.25 98 GLN A CA 1
ATOM 783 C C . GLN A 1 98 ? 3.733 -5.444 8.653 1.00 94.25 98 GLN A C 1
ATOM 785 O O . GLN A 1 98 ? 4.299 -5.293 7.573 1.00 94.25 98 GLN A O 1
ATOM 790 N N . LEU A 1 99 ? 2.572 -4.846 8.935 1.00 94.75 99 LEU A N 1
ATOM 791 C CA . LEU A 1 99 ? 1.928 -3.929 7.996 1.00 94.75 99 LEU A CA 1
ATOM 792 C C . LEU A 1 99 ? 2.768 -2.670 7.748 1.00 94.75 99 LEU A C 1
ATOM 794 O O . LEU A 1 99 ? 2.921 -2.268 6.599 1.00 94.75 99 LEU A O 1
ATOM 798 N N . LEU A 1 100 ? 3.371 -2.083 8.781 1.00 94.38 100 LEU A N 1
ATOM 799 C CA . LEU A 1 100 ? 4.274 -0.937 8.623 1.00 94.38 100 LEU A CA 1
ATOM 800 C C . LEU A 1 100 ? 5.502 -1.282 7.765 1.00 94.38 100 LEU A C 1
ATOM 802 O O . LEU A 1 100 ? 5.897 -0.481 6.914 1.00 94.38 100 LEU A O 1
ATOM 806 N N . CYS A 1 101 ? 6.062 -2.486 7.930 1.00 92.19 101 CYS A N 1
ATOM 807 C CA . CYS A 1 101 ? 7.119 -2.999 7.059 1.00 92.19 101 CYS A CA 1
ATOM 808 C C . CYS A 1 101 ? 6.618 -3.141 5.619 1.00 92.19 101 CYS A C 1
ATOM 810 O O . CYS A 1 101 ? 7.232 -2.604 4.706 1.00 92.19 101 CYS A O 1
ATOM 812 N N . LYS A 1 102 ? 5.466 -3.793 5.409 1.00 91.62 102 LYS A N 1
ATOM 813 C CA . LYS A 1 102 ? 4.882 -3.967 4.071 1.00 91.62 102 LYS A CA 1
ATOM 814 C C . LYS A 1 102 ? 4.595 -2.634 3.382 1.00 91.62 102 LYS A C 1
ATOM 816 O O . LYS A 1 102 ? 4.838 -2.526 2.193 1.00 91.62 102 LYS A O 1
ATOM 821 N N . ALA A 1 103 ? 4.131 -1.620 4.113 1.00 92.12 103 ALA A N 1
ATOM 822 C CA . ALA A 1 103 ? 3.889 -0.279 3.575 1.00 92.12 103 ALA A CA 1
ATOM 823 C C . ALA A 1 103 ? 5.171 0.421 3.090 1.00 92.12 103 ALA A C 1
ATOM 825 O O . ALA A 1 103 ? 5.130 1.173 2.122 1.00 92.12 103 ALA A O 1
ATOM 826 N N . ASN A 1 104 ? 6.310 0.173 3.746 1.00 89.44 104 ASN A N 1
ATOM 827 C CA . ASN A 1 104 ? 7.605 0.753 3.375 1.00 89.44 104 ASN A CA 1
ATOM 828 C C . ASN A 1 104 ? 8.455 -0.147 2.464 1.00 89.44 104 ASN A C 1
ATOM 830 O O . ASN A 1 104 ? 9.508 0.283 2.003 1.00 89.44 104 ASN A O 1
ATOM 834 N N . CYS A 1 105 ? 7.990 -1.352 2.137 1.00 89.06 105 CYS A N 1
ATOM 835 C CA . CYS A 1 105 ? 8.549 -2.170 1.068 1.00 89.06 105 CYS A CA 1
ATOM 836 C C . CYS A 1 105 ? 7.789 -1.866 -0.227 1.00 89.06 105 CYS A C 1
ATOM 838 O O . CYS A 1 105 ? 6.698 -2.387 -0.444 1.00 89.06 105 CYS A O 1
ATOM 840 N N . PHE A 1 106 ? 8.354 -1.028 -1.094 1.00 87.19 106 PHE A N 1
ATOM 841 C CA . PHE A 1 106 ? 7.724 -0.625 -2.353 1.00 87.19 106 PHE A CA 1
ATOM 842 C C . PHE A 1 106 ? 8.767 -0.392 -3.447 1.00 87.19 106 PHE A C 1
ATOM 844 O O . PHE A 1 106 ? 9.931 -0.109 -3.173 1.00 87.19 106 PHE A O 1
ATOM 851 N N . CYS A 1 107 ? 8.328 -0.476 -4.699 1.00 87.50 107 CYS A N 1
ATOM 852 C CA . CYS A 1 107 ? 9.163 -0.168 -5.851 1.00 87.50 107 CYS A CA 1
ATOM 853 C C . CYS A 1 107 ? 9.216 1.338 -6.137 1.00 87.50 107 CYS A C 1
ATOM 855 O O . CYS A 1 107 ? 8.270 2.079 -5.845 1.00 87.50 107 CYS A O 1
ATOM 857 N N . LYS A 1 108 ? 10.314 1.793 -6.758 1.00 85.44 108 LYS A N 1
ATOM 858 C CA . LYS A 1 108 ? 10.412 3.151 -7.317 1.00 85.44 108 LYS A CA 1
ATOM 859 C C . LYS A 1 108 ? 9.232 3.416 -8.266 1.00 85.44 108 LYS A C 1
ATOM 861 O O . LYS A 1 108 ? 8.626 2.498 -8.814 1.00 85.44 108 LYS A O 1
ATOM 866 N N . ARG A 1 109 ? 8.887 4.685 -8.488 1.00 82.75 109 ARG A N 1
ATOM 867 C CA . ARG A 1 109 ? 7.772 5.058 -9.377 1.00 82.75 109 ARG A CA 1
ATOM 868 C C . ARG A 1 109 ? 7.943 4.416 -10.765 1.00 82.75 109 ARG A C 1
ATOM 870 O O . ARG A 1 109 ? 9.024 4.520 -11.330 1.00 82.75 109 ARG A O 1
ATOM 877 N N . LYS A 1 110 ? 6.872 3.821 -11.312 1.00 85.06 110 LYS A N 1
ATOM 878 C CA . LYS A 1 110 ? 6.816 3.039 -12.575 1.00 85.06 110 LYS A CA 1
ATOM 879 C C . LYS A 1 110 ? 7.449 1.645 -12.531 1.00 85.06 110 LYS A C 1
ATOM 881 O O . LYS A 1 110 ? 7.230 0.872 -13.455 1.00 85.06 110 LYS A O 1
ATOM 886 N N . TRP A 1 111 ? 8.182 1.315 -11.476 1.00 89.06 111 TRP A N 1
ATOM 887 C CA . TRP A 1 111 ? 8.687 -0.033 -11.278 1.00 89.06 111 TRP A CA 1
ATOM 888 C C . TRP A 1 111 ? 7.628 -0.875 -10.573 1.00 89.06 111 TRP A C 1
ATOM 890 O O . TRP A 1 111 ? 6.896 -0.382 -9.711 1.00 89.06 111 TRP A O 1
ATOM 900 N N . VAL A 1 112 ? 7.561 -2.149 -10.929 1.00 88.62 112 VAL A N 1
ATOM 901 C CA . VAL A 1 112 ? 6.574 -3.100 -10.427 1.00 88.62 112 VAL A CA 1
ATOM 902 C C . VAL A 1 112 ? 7.271 -4.302 -9.791 1.00 88.62 112 VAL A C 1
ATOM 904 O O . VAL A 1 112 ? 8.285 -4.773 -10.303 1.00 88.62 112 VAL A O 1
ATOM 907 N N . PRO A 1 113 ? 6.770 -4.810 -8.659 1.00 89.00 113 PRO A N 1
ATOM 908 C CA . PRO A 1 113 ? 7.336 -5.991 -8.031 1.00 89.00 113 PRO A CA 1
ATOM 909 C C . PRO A 1 113 ? 6.900 -7.250 -8.787 1.00 89.00 113 PRO A C 1
ATOM 911 O O . PRO A 1 113 ? 5.724 -7.400 -9.121 1.00 89.00 113 PRO A O 1
ATOM 914 N N . TYR A 1 114 ? 7.815 -8.200 -8.984 1.00 84.75 114 TYR A N 1
ATOM 915 C CA . TYR A 1 114 ? 7.445 -9.547 -9.429 1.00 84.75 114 TYR A CA 1
ATOM 916 C C . TYR A 1 114 ? 7.004 -10.379 -8.223 1.00 84.75 114 TYR A C 1
ATOM 918 O O . TYR A 1 114 ? 7.750 -11.182 -7.669 1.00 84.75 114 TYR A O 1
ATOM 926 N N . ASN A 1 115 ? 5.790 -10.136 -7.735 1.00 78.56 115 ASN A N 1
ATOM 927 C CA . ASN A 1 115 ? 5.129 -11.060 -6.824 1.00 78.56 115 ASN A CA 1
ATOM 928 C C . ASN A 1 115 ? 3.610 -10.921 -6.890 1.00 78.56 115 ASN A C 1
ATOM 930 O O . ASN A 1 115 ? 3.067 -9.935 -7.377 1.00 78.56 115 ASN A O 1
ATOM 934 N N . LYS A 1 116 ? 2.936 -11.948 -6.376 1.00 68.25 116 LYS A N 1
ATOM 935 C CA . LYS A 1 116 ? 1.477 -12.008 -6.237 1.00 68.25 116 LYS A CA 1
ATOM 936 C C . LYS A 1 116 ? 1.046 -11.852 -4.779 1.00 68.25 116 LYS A C 1
ATOM 938 O O . LYS A 1 116 ? 0.002 -12.374 -4.390 1.00 68.25 116 LYS A O 1
ATOM 943 N N . ASP A 1 117 ? 1.885 -11.250 -3.931 1.00 80.56 117 ASP A N 1
ATOM 944 C CA . ASP A 1 117 ? 1.504 -11.081 -2.536 1.00 80.56 117 ASP A CA 1
ATOM 945 C C . ASP A 1 117 ? 0.404 -10.019 -2.420 1.00 80.56 117 ASP A C 1
ATOM 947 O O . ASP A 1 117 ? 0.310 -9.089 -3.215 1.00 80.56 117 ASP A O 1
ATOM 951 N N . LYS A 1 118 ? -0.488 -10.180 -1.441 1.00 85.12 118 LYS A N 1
ATOM 952 C CA . LYS A 1 118 ? -1.671 -9.316 -1.319 1.00 85.12 118 LYS A CA 1
ATOM 953 C C . LYS A 1 118 ? -1.338 -7.849 -0.998 1.00 85.12 118 LYS A C 1
ATOM 955 O O . LYS A 1 118 ? -2.241 -7.018 -0.982 1.00 85.12 118 LYS A O 1
ATOM 960 N N . TRP A 1 119 ? -0.080 -7.530 -0.702 1.00 84.94 119 TRP A N 1
ATOM 961 C CA . TRP A 1 119 ? 0.380 -6.175 -0.406 1.00 84.94 119 TRP A CA 1
ATOM 962 C C . TRP A 1 119 ? 1.178 -5.563 -1.560 1.00 84.94 119 TRP A C 1
ATOM 964 O O . TRP A 1 119 ? 1.538 -4.394 -1.467 1.00 84.94 119 TRP A O 1
ATOM 974 N N . ASN A 1 120 ? 1.448 -6.324 -2.628 1.00 79.75 120 ASN A N 1
ATOM 975 C CA . ASN A 1 120 ? 2.371 -5.957 -3.699 1.00 79.75 120 ASN A CA 1
ATOM 976 C C . ASN A 1 120 ? 3.724 -5.463 -3.151 1.00 79.75 120 ASN A C 1
ATOM 978 O O . ASN A 1 120 ? 4.321 -4.530 -3.684 1.00 79.75 120 ASN A O 1
ATOM 982 N N . ALA A 1 121 ? 4.203 -6.047 -2.051 1.00 85.44 121 ALA A N 1
ATOM 983 C CA . ALA A 1 121 ? 5.472 -5.650 -1.447 1.00 85.44 121 ALA A CA 1
ATOM 984 C C . ALA A 1 121 ? 6.607 -6.461 -2.092 1.00 85.44 121 ALA A C 1
ATOM 986 O O . ALA A 1 121 ? 6.548 -7.690 -2.015 1.00 85.44 121 ALA A O 1
ATOM 987 N N . PRO A 1 122 ? 7.633 -5.849 -2.720 1.00 85.12 122 PRO A N 1
ATOM 988 C CA . PRO A 1 122 ? 8.730 -6.580 -3.355 1.00 85.12 122 PRO A CA 1
ATOM 989 C C . PRO A 1 122 ? 9.420 -7.510 -2.350 1.00 85.12 122 PRO A C 1
ATOM 991 O O . PRO A 1 122 ? 9.637 -7.143 -1.196 1.00 85.12 122 PRO A O 1
ATOM 994 N N . ARG A 1 123 ? 9.754 -8.729 -2.792 1.00 77.38 123 ARG A N 1
ATOM 995 C CA . ARG A 1 123 ? 10.476 -9.734 -1.986 1.00 77.38 123 ARG A CA 1
ATOM 996 C C . ARG A 1 123 ? 11.956 -9.863 -2.351 1.00 77.38 123 ARG A C 1
ATOM 998 O O . ARG A 1 123 ? 12.638 -10.711 -1.797 1.00 77.38 123 ARG A O 1
ATOM 1005 N N . GLY A 1 124 ? 12.432 -9.025 -3.262 1.00 76.19 124 GLY A N 1
ATOM 1006 C CA . GLY A 1 124 ? 13.827 -8.980 -3.686 1.00 76.19 124 GLY A CA 1
ATOM 1007 C C . GLY A 1 124 ? 14.011 -7.919 -4.757 1.00 76.19 124 GLY A C 1
ATOM 1008 O O . GLY A 1 124 ? 14.765 -6.974 -4.566 1.00 76.19 124 GLY A O 1
ATOM 1009 N N . GLU A 1 125 ? 13.220 -8.008 -5.828 1.00 82.62 125 GLU A N 1
ATOM 1010 C CA . GLU A 1 125 ? 13.431 -7.188 -7.019 1.00 82.62 125 GLU A CA 1
ATOM 1011 C C . GLU A 1 125 ? 12.180 -6.419 -7.450 1.00 82.62 125 GLU A C 1
ATOM 1013 O O . GLU A 1 125 ? 11.031 -6.826 -7.233 1.00 82.62 125 GLU A O 1
ATOM 1018 N N . CYS A 1 126 ? 12.442 -5.280 -8.080 1.00 89.31 126 CYS A N 1
ATOM 1019 C CA . CYS A 1 126 ? 11.475 -4.459 -8.782 1.00 89.31 126 CYS A CA 1
ATOM 1020 C C . CYS A 1 126 ? 11.903 -4.398 -10.242 1.00 89.31 126 CYS A C 1
ATOM 1022 O O . CYS A 1 126 ? 13.089 -4.266 -10.528 1.00 89.31 126 CYS A O 1
ATOM 1024 N N . TYR A 1 127 ? 10.939 -4.416 -11.153 1.00 89.75 127 TYR A N 1
ATOM 1025 C CA . TYR A 1 127 ? 11.182 -4.451 -12.589 1.00 89.75 127 TYR A CA 1
ATOM 1026 C C . TYR A 1 127 ? 10.555 -3.238 -13.253 1.00 89.75 127 TYR A C 1
ATOM 1028 O O . TYR A 1 127 ? 9.478 -2.787 -12.862 1.00 89.75 127 TYR A O 1
ATOM 1036 N N . LEU A 1 128 ? 11.228 -2.712 -14.267 1.00 90.12 128 LEU A N 1
ATOM 1037 C CA . LEU A 1 128 ? 10.681 -1.693 -15.146 1.00 90.12 128 LEU A CA 1
ATOM 1038 C C . LEU A 1 128 ? 10.348 -2.366 -16.484 1.00 90.12 128 LEU A C 1
ATOM 1040 O O . LEU A 1 128 ? 11.264 -2.568 -17.279 1.00 90.12 128 LEU A O 1
ATOM 1044 N N . PRO A 1 129 ? 9.085 -2.748 -16.737 1.00 84.38 129 PRO A N 1
ATOM 1045 C CA . PRO A 1 129 ? 8.706 -3.338 -18.013 1.00 84.38 129 PRO A CA 1
ATOM 1046 C C 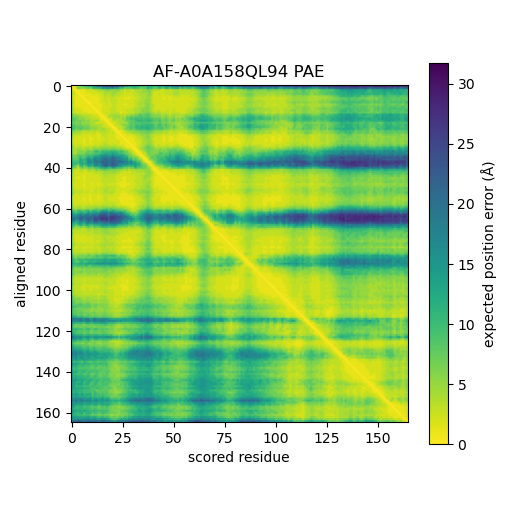. PRO A 1 129 ? 8.852 -2.289 -19.122 1.00 84.38 129 PRO A C 1
ATOM 1048 O O . PRO A 1 129 ? 8.327 -1.176 -19.023 1.00 84.38 129 PRO A O 1
ATOM 1051 N N . VAL A 1 130 ? 9.594 -2.635 -20.175 1.00 81.56 130 VAL A N 1
ATOM 1052 C CA . VAL A 1 130 ? 9.840 -1.777 -21.340 1.00 81.56 130 VAL A CA 1
ATOM 1053 C C . VAL A 1 130 ? 9.420 -2.543 -22.587 1.00 81.56 130 VAL A C 1
ATOM 1055 O O . VAL A 1 130 ? 10.001 -3.569 -22.908 1.00 81.56 130 VAL A O 1
ATOM 1058 N N . LYS A 1 131 ? 8.431 -2.021 -23.318 1.00 79.19 131 LYS A N 1
ATOM 1059 C CA . LYS A 1 131 ? 7.851 -2.673 -24.510 1.00 79.19 131 LYS A CA 1
ATOM 1060 C C . LYS A 1 131 ? 8.609 -2.411 -25.816 1.00 79.19 131 LYS A C 1
ATOM 1062 O O . LYS A 1 131 ? 8.116 -2.721 -26.893 1.00 79.19 131 LYS A O 1
ATOM 1067 N N . ILE A 1 132 ? 9.769 -1.766 -25.744 1.00 80.56 132 ILE A N 1
ATOM 1068 C CA . ILE A 1 132 ? 10.532 -1.379 -26.932 1.00 80.56 132 ILE A CA 1
ATOM 1069 C C . ILE A 1 132 ? 11.399 -2.563 -27.347 1.00 80.56 132 ILE A C 1
ATOM 1071 O O . ILE A 1 132 ? 12.280 -2.973 -26.591 1.00 80.56 132 ILE A O 1
ATOM 1075 N N . SER A 1 133 ? 11.184 -3.078 -28.557 1.00 80.25 133 SER A N 1
ATOM 1076 C CA . SER A 1 133 ? 12.050 -4.098 -29.148 1.00 80.25 133 SER A CA 1
ATOM 1077 C C . SER A 1 133 ? 13.472 -3.558 -29.299 1.00 80.25 133 SER A C 1
ATOM 1079 O O . SER A 1 133 ? 13.683 -2.488 -29.875 1.00 80.25 133 SER A O 1
ATOM 1081 N N . SER A 1 134 ? 14.459 -4.290 -28.792 1.00 84.00 134 SER A N 1
ATOM 1082 C CA . SER A 1 134 ? 15.863 -3.895 -28.856 1.00 84.00 134 SER A CA 1
ATOM 1083 C C . SER A 1 134 ? 16.762 -5.124 -28.817 1.00 84.00 134 SER A C 1
ATOM 1085 O O . SER A 1 134 ? 16.368 -6.171 -28.308 1.00 84.00 134 SER A O 1
ATOM 1087 N N . THR A 1 135 ? 17.987 -4.999 -29.322 1.00 90.31 135 THR A N 1
ATOM 1088 C CA . THR A 1 135 ? 19.002 -6.035 -29.110 1.00 90.31 135 THR A CA 1
ATOM 1089 C C . THR A 1 135 ? 19.446 -6.027 -27.648 1.00 90.31 135 THR A C 1
ATOM 1091 O O . THR A 1 135 ? 19.477 -4.972 -27.009 1.00 90.31 135 THR A O 1
ATOM 1094 N N . GLN A 1 136 ? 19.853 -7.182 -27.116 1.00 88.38 136 GLN A N 1
ATOM 1095 C CA . GLN A 1 136 ? 20.300 -7.316 -25.722 1.00 88.38 136 GLN A CA 1
ATOM 1096 C C . GLN A 1 136 ? 21.359 -6.267 -25.337 1.00 88.38 136 GLN A C 1
ATOM 1098 O O . GLN A 1 136 ? 21.280 -5.655 -24.271 1.00 88.38 136 GLN A O 1
ATOM 1103 N N . ARG A 1 137 ? 22.317 -5.998 -26.237 1.00 91.94 137 ARG A N 1
ATOM 1104 C CA . ARG A 1 137 ? 23.373 -4.995 -26.037 1.00 91.94 137 ARG A CA 1
ATOM 1105 C C . ARG A 1 137 ? 22.807 -3.586 -25.836 1.00 91.94 137 ARG A C 1
ATOM 1107 O O . ARG A 1 137 ? 23.205 -2.894 -24.901 1.00 91.94 137 ARG A O 1
ATOM 1114 N N . LEU A 1 138 ? 21.888 -3.161 -26.703 1.00 90.44 138 LEU A N 1
ATOM 1115 C CA . LEU A 1 138 ? 21.274 -1.831 -26.634 1.00 90.44 138 LEU A CA 1
ATOM 1116 C C . LEU A 1 138 ? 20.343 -1.701 -25.421 1.00 90.44 138 LEU A C 1
ATOM 1118 O O . LEU A 1 138 ? 20.340 -0.659 -24.758 1.00 90.44 138 LEU A O 1
ATOM 1122 N N . ALA A 1 139 ? 19.606 -2.765 -25.096 1.00 89.38 139 ALA A N 1
ATOM 1123 C CA . ALA A 1 139 ? 18.767 -2.829 -23.906 1.00 89.38 139 ALA A CA 1
ATOM 1124 C C . ALA A 1 139 ? 19.605 -2.668 -22.628 1.00 89.38 139 ALA A C 1
ATOM 1126 O O . ALA A 1 139 ? 19.328 -1.775 -21.828 1.00 89.38 139 ALA A O 1
ATOM 1127 N N . SER A 1 140 ? 20.689 -3.441 -22.484 1.00 90.88 140 SER A N 1
ATOM 1128 C CA . SER A 1 140 ? 21.596 -3.369 -21.331 1.00 90.88 140 SER A CA 1
ATOM 1129 C C . SER A 1 140 ? 22.181 -1.967 -21.141 1.00 90.88 140 SER A C 1
ATOM 1131 O O . SER A 1 140 ? 22.131 -1.416 -20.043 1.00 90.88 140 SER A O 1
ATOM 1133 N N . GLN A 1 141 ? 22.684 -1.349 -22.216 1.00 91.12 141 GLN A N 1
ATOM 1134 C CA . GLN A 1 141 ? 23.218 0.016 -22.160 1.00 91.12 141 GLN A CA 1
ATOM 1135 C C . GLN A 1 141 ? 22.147 1.040 -21.763 1.00 91.12 141 GLN A C 1
ATOM 1137 O O . GLN A 1 141 ? 22.420 1.960 -20.992 1.00 91.12 141 GLN A O 1
ATOM 1142 N N . THR A 1 142 ? 20.923 0.887 -22.270 1.00 90.00 142 THR A N 1
ATOM 1143 C CA . THR A 1 142 ? 19.810 1.792 -21.959 1.00 90.00 142 THR A CA 1
ATOM 1144 C C . THR A 1 142 ? 19.366 1.656 -20.504 1.00 90.00 142 THR A C 1
ATOM 1146 O O . THR A 1 142 ? 19.170 2.675 -19.839 1.00 90.00 142 THR A O 1
ATOM 1149 N N . CYS A 1 143 ? 19.238 0.428 -19.993 1.00 88.94 143 CYS A N 1
ATOM 1150 C CA . CYS A 1 143 ? 18.901 0.151 -18.596 1.00 88.94 143 CYS A CA 1
ATOM 1151 C C . CYS A 1 143 ? 19.914 0.792 -17.643 1.00 88.94 143 CYS A C 1
ATOM 1153 O O . CYS A 1 143 ? 19.512 1.520 -16.731 1.00 88.94 143 CYS A O 1
ATOM 1155 N N . GLN A 1 144 ? 21.207 0.611 -17.920 1.00 90.62 144 GLN A N 1
ATOM 1156 C CA . GLN A 1 144 ? 22.275 1.168 -17.099 1.00 90.62 144 GLN A CA 1
ATOM 1157 C C . GLN A 1 144 ? 22.278 2.702 -17.149 1.00 90.62 144 GLN A C 1
ATOM 1159 O O . GLN A 1 144 ? 22.221 3.357 -16.114 1.00 90.62 144 GLN A O 1
ATOM 1164 N N . ARG A 1 145 ? 22.256 3.299 -18.351 1.00 90.44 145 ARG A N 1
ATOM 1165 C CA . ARG A 1 145 ? 22.366 4.760 -18.517 1.00 90.44 145 ARG A CA 1
ATOM 1166 C C . ARG A 1 145 ? 21.150 5.539 -18.021 1.00 90.44 145 ARG A C 1
ATOM 1168 O O . ARG A 1 145 ? 21.314 6.638 -17.505 1.00 90.44 145 ARG A O 1
ATOM 1175 N N . LYS A 1 146 ? 19.931 5.032 -18.235 1.00 87.06 146 LYS A N 1
ATOM 1176 C CA . LYS A 1 146 ? 18.702 5.791 -17.927 1.00 87.06 146 LYS A CA 1
ATOM 1177 C C . LYS A 1 146 ? 18.173 5.554 -16.522 1.00 87.06 146 LYS A C 1
ATOM 1179 O O . LYS A 1 146 ? 17.484 6.417 -15.990 1.00 87.06 146 LYS A O 1
ATOM 1184 N N . ASN A 1 147 ? 18.418 4.373 -15.967 1.00 85.12 147 ASN A N 1
ATOM 1185 C CA . ASN A 1 147 ? 17.708 3.914 -14.780 1.00 85.12 147 ASN A CA 1
ATOM 1186 C C . ASN A 1 147 ? 18.628 3.360 -13.689 1.00 85.12 147 ASN A C 1
ATOM 1188 O O . ASN A 1 147 ? 18.101 2.945 -12.656 1.00 85.12 147 ASN A O 1
ATOM 1192 N N . ASP A 1 148 ? 19.950 3.351 -13.916 1.00 87.56 148 ASP A N 1
ATOM 1193 C CA . ASP A 1 148 ? 20.927 2.691 -13.040 1.00 87.56 148 ASP A CA 1
ATOM 1194 C C . ASP A 1 148 ? 20.519 1.235 -12.747 1.00 87.56 148 ASP A C 1
ATOM 1196 O O . ASP A 1 148 ? 20.536 0.749 -11.619 1.00 87.56 148 ASP A O 1
ATOM 1200 N N . GLY A 1 149 ? 19.995 0.573 -13.784 1.00 86.31 149 GLY A N 1
ATOM 1201 C CA . GLY A 1 149 ? 19.417 -0.761 -13.703 1.00 86.31 149 GLY A CA 1
ATOM 1202 C C . GLY A 1 149 ? 20.180 -1.766 -14.551 1.00 86.31 149 GLY A C 1
ATOM 1203 O O . GLY A 1 149 ? 20.883 -1.407 -15.495 1.00 86.31 149 GLY A O 1
ATOM 1204 N N . ILE A 1 150 ? 19.974 -3.042 -14.245 1.00 89.44 150 ILE A N 1
ATOM 1205 C CA . ILE A 1 150 ? 20.470 -4.165 -15.040 1.00 89.44 150 ILE A CA 1
ATOM 1206 C C . ILE A 1 150 ? 19.339 -4.765 -15.873 1.00 89.44 150 ILE A C 1
ATOM 1208 O O . ILE A 1 150 ? 18.162 -4.647 -15.523 1.00 89.44 150 ILE A O 1
ATOM 1212 N N . LEU A 1 151 ? 19.696 -5.393 -16.994 1.00 88.88 151 LEU A N 1
ATOM 1213 C CA . LEU A 1 151 ? 18.736 -6.169 -17.768 1.00 88.88 151 LEU A CA 1
ATOM 1214 C C . LEU A 1 151 ? 18.308 -7.381 -16.932 1.00 88.88 151 LEU A C 1
ATOM 1216 O O . LEU A 1 151 ? 19.156 -8.144 -16.471 1.00 88.88 151 LEU A O 1
ATOM 1220 N N . ALA A 1 152 ? 17.003 -7.534 -16.715 1.00 87.50 152 ALA A N 1
ATOM 1221 C CA . ALA A 1 152 ? 16.475 -8.669 -15.975 1.00 87.50 152 ALA A CA 1
ATOM 1222 C C . ALA A 1 152 ? 16.664 -9.958 -16.782 1.00 87.50 152 ALA A C 1
ATOM 1224 O O . ALA A 1 152 ? 16.374 -9.989 -17.977 1.00 87.50 152 ALA A O 1
ATOM 1225 N N . VAL A 1 153 ? 17.122 -11.015 -16.113 1.00 84.62 153 VAL A N 1
ATOM 1226 C CA . VAL A 1 153 ? 17.143 -12.359 -16.692 1.00 84.62 153 VAL A CA 1
ATOM 1227 C C . VAL A 1 153 ? 15.740 -12.937 -16.598 1.00 84.62 153 VAL A C 1
ATOM 1229 O O . VAL A 1 153 ? 15.135 -12.946 -15.519 1.00 84.62 153 VAL A O 1
ATOM 1232 N N . ASP A 1 154 ? 15.232 -13.396 -17.732 1.00 83.38 154 ASP A N 1
ATOM 1233 C CA . ASP A 1 154 ? 14.029 -14.205 -17.790 1.00 83.38 154 ASP A CA 1
ATOM 1234 C C . ASP A 1 154 ? 14.390 -15.668 -17.496 1.00 83.38 154 ASP A C 1
ATOM 1236 O O . ASP A 1 154 ? 15.172 -16.285 -18.214 1.00 83.38 154 ASP A O 1
ATOM 1240 N N . GLU A 1 155 ? 13.890 -16.181 -16.375 1.00 82.00 155 GLU A N 1
ATOM 1241 C CA . GLU A 1 155 ? 14.234 -17.508 -15.848 1.00 82.00 155 GLU A CA 1
ATOM 1242 C C . GLU A 1 155 ? 13.100 -18.517 -16.057 1.00 82.00 155 GLU A C 1
ATOM 1244 O O . GLU A 1 155 ? 13.332 -19.724 -16.010 1.00 82.00 155 GLU A O 1
ATOM 1249 N N . ASP A 1 156 ? 11.863 -18.041 -16.243 1.00 85.69 156 ASP A N 1
ATOM 1250 C CA . ASP A 1 156 ? 10.683 -18.889 -16.362 1.00 85.69 156 ASP A CA 1
ATOM 1251 C C . ASP A 1 156 ? 9.549 -18.195 -17.134 1.00 85.69 156 ASP A C 1
ATOM 1253 O O . ASP A 1 156 ? 9.426 -16.974 -17.156 1.00 85.69 156 ASP A O 1
ATOM 1257 N N . ILE A 1 157 ? 8.636 -18.993 -17.693 1.00 87.19 157 ILE A N 1
ATOM 1258 C CA . ILE A 1 157 ? 7.511 -18.495 -18.503 1.00 87.19 157 ILE A CA 1
ATOM 1259 C C . ILE A 1 157 ? 6.579 -17.517 -17.761 1.00 87.19 157 ILE A C 1
ATOM 1261 O O . ILE A 1 157 ? 5.869 -16.726 -18.381 1.00 87.19 157 ILE A O 1
ATOM 1265 N N . LYS A 1 158 ? 6.522 -17.566 -16.424 1.00 87.38 158 LYS A N 1
ATOM 1266 C CA . LYS A 1 158 ? 5.702 -16.640 -15.628 1.00 87.38 158 LYS A CA 1
ATOM 1267 C C . LYS A 1 158 ? 6.393 -15.284 -15.500 1.00 87.38 158 LYS A C 1
ATOM 1269 O O . LYS A 1 158 ? 5.686 -14.275 -15.425 1.00 87.38 158 LYS A O 1
ATOM 1274 N N . LYS A 1 159 ? 7.726 -15.264 -15.448 1.00 84.31 159 LYS A N 1
ATOM 1275 C CA . LYS A 1 159 ? 8.555 -14.060 -15.431 1.00 84.31 159 LYS A CA 1
ATOM 1276 C C . LYS A 1 159 ? 8.553 -13.418 -16.813 1.00 84.31 159 LYS A C 1
ATOM 1278 O O . LYS A 1 159 ? 8.243 -12.231 -16.877 1.00 84.31 159 LYS A O 1
ATOM 1283 N N . ASP A 1 160 ? 8.705 -14.197 -17.885 1.00 85.44 160 ASP A N 1
ATOM 1284 C CA . ASP A 1 160 ? 8.505 -13.738 -19.266 1.00 85.44 160 ASP A CA 1
ATOM 1285 C C . ASP A 1 160 ? 7.153 -13.034 -19.424 1.00 85.44 160 ASP A C 1
ATOM 1287 O O . ASP A 1 160 ? 7.081 -11.832 -19.685 1.00 85.44 160 ASP A O 1
ATOM 1291 N N . ALA A 1 161 ? 6.064 -13.747 -19.117 1.00 86.31 161 ALA A N 1
ATOM 1292 C CA . ALA A 1 161 ? 4.704 -13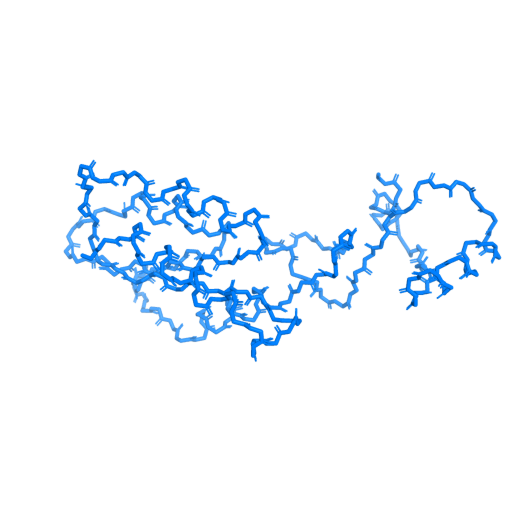.226 -19.219 1.00 86.31 161 ALA A CA 1
ATOM 1293 C C . ALA A 1 161 ? 4.425 -12.041 -18.280 1.00 86.31 161 ALA A C 1
ATOM 1295 O O . ALA A 1 161 ? 3.406 -11.366 -18.417 1.00 86.31 161 ALA A O 1
ATOM 1296 N N . PHE A 1 162 ? 5.257 -11.798 -17.267 1.00 85.62 162 PHE A N 1
ATOM 1297 C CA . PHE A 1 162 ? 5.174 -10.604 -16.431 1.00 85.62 162 PHE A CA 1
ATOM 1298 C C . PHE A 1 162 ? 5.938 -9.426 -17.042 1.00 85.62 162 PHE A C 1
ATOM 1300 O O . PHE A 1 162 ? 5.425 -8.307 -17.018 1.00 85.62 162 PHE A O 1
ATOM 1307 N N . LEU A 1 163 ? 7.132 -9.671 -17.580 1.00 83.50 163 LEU A N 1
ATOM 1308 C CA . LEU A 1 163 ? 8.011 -8.652 -18.153 1.00 83.50 163 LEU A CA 1
ATOM 1309 C C . LEU A 1 163 ? 7.520 -8.151 -19.520 1.00 83.50 163 LEU A C 1
ATOM 1311 O O . LEU A 1 163 ? 7.799 -7.004 -19.869 1.00 83.50 163 LEU A O 1
ATOM 1315 N N . THR A 1 164 ? 6.758 -8.965 -20.256 1.00 79.06 164 THR A N 1
ATOM 1316 C CA . THR A 1 164 ? 6.244 -8.654 -21.603 1.00 79.06 164 THR A CA 1
ATOM 1317 C C . THR A 1 164 ? 4.825 -8.063 -21.634 1.00 79.06 164 THR A C 1
ATOM 1319 O O . THR A 1 164 ? 4.317 -7.741 -22.709 1.00 79.06 164 THR A O 1
ATOM 1322 N N . LYS A 1 165 ? 4.182 -7.879 -20.471 1.00 69.44 165 LYS A N 1
ATOM 1323 C CA . LYS A 1 165 ? 2.819 -7.323 -20.340 1.00 69.44 165 LYS A CA 1
ATOM 1324 C C . LYS A 1 165 ? 2.675 -5.860 -20.726 1.00 69.44 165 LYS A C 1
ATOM 1326 O O . LYS A 1 165 ? 3.575 -5.044 -20.440 1.00 69.44 165 LYS A O 1
#

Mean predicted aligned error: 7.28 Å

Foldseek 3Di:
DPLLVVLVVLVVVVVDPPDDPLFAAEAEAEDADDDDDPPDQSLVSLVVSVVVLHFYAYEYEHDDPDDDDVSSVSNGDFPRYHYQDDDHDGDDPVVNVVVSVLSSQDDDPQWFAPDPDRSSRHPDDTHRQDQDDDDQVVVQVCCCVPPVHGDDDDDDPSSVVVSND

Sequence (165 aa):
MYVLMAISLARERFASPTHRRAARQVIVIVGSTYAQTVYGEPTRVAKEFRADGGTIITIEYPQGTVKRIPIFKKLASPNYRLVNYRDGKQLRAQELRQLLCKANCFCKRKWVPYNKDKWNAPRGECYLPVKISSTQRLASQTCQRKNDGILAVDEDIKKDAFLTK

InterPro domains:
  IPR016187 C-type lectin fold [SSF56436] (99-164)
  IPR036465 von Willebrand factor A-like domain superfamily [SSF53300] (4-109)

Organism: Haemonchus placei (NCBI:txid6290)

Nearest PDB structures (foldseek):
  4wfq-assembly1_A  TM=6.131E-01  e=1.475E-02  Saccharomyces cerevisiae S288C
  7o4l-assembly1_6  TM=5.839E-01  e=2.041E-02  Saccharomyces cerevisiae S288C
  7zsb-assembly1_6  TM=5.734E-01  e=3.431E-02  Saccharomyces cerevisiae
  5oqm-assembly1_6  TM=6.340E-01  e=1.738E-01  Saccharomyces cerevisiae S288C
  8ebt-assembly1_E  TM=4.527E-01  e=5.593E-01  Homo sapiens

Radius of gyration: 20.04 Å; Cα contacts (8 Å, |Δi|>4): 192; chains: 1; bounding box: 46×38×52 Å

pLDDT: mean 85.57, std 8.95, range [53.62, 96.94]

Solvent-accessible surface area (backbone atoms only — not comparable to full-atom values): 10157 Å² total; per-residue (Å²): 133,64,64,45,58,55,53,53,52,49,54,60,65,65,67,46,86,87,56,64,87,88,55,55,56,70,49,79,49,74,44,57,77,81,82,88,60,95,88,59,72,45,50,58,61,38,48,50,43,42,72,78,58,33,40,31,34,24,37,38,42,70,61,82,90,56,69,84,64,69,62,52,67,65,42,20,36,80,87,32,69,47,49,44,64,56,94,94,39,70,60,51,71,66,60,58,51,51,49,56,49,44,61,58,34,65,54,61,90,86,35,44,42,87,64,88,54,85,70,58,40,48,91,84,53,61,43,70,70,66,93,71,90,67,56,72,69,60,45,37,52,47,30,39,74,76,66,78,36,75,70,80,81,74,85,45,75,69,51,42,62,58,50,73,104

Secondary structure (DSSP, 8-state):
--HHHHHHHHHHHHT-TTS-TTS--EEEEEES-----TT--THHHHHHHHHTT-EEEEEE---TT----HHHHHHSPTT-EEESEETTEEPPHHHHHHHHHHHH--PPTT-EES---TT---SS-EE--------HHHHHHHHHHHHS-PPPP--SHHHHHHHT-